Protein AF-A0A5S3VT22-F1 (afdb_monomer)

Mean predicted aligned error: 4.88 Å

Solvent-accessible surface area (backbone atoms only — not comparable to full-atom values): 7300 Å² total; per-residue (Å²): 138,81,92,84,87,79,71,37,73,92,75,69,37,48,57,66,64,50,53,53,48,46,69,75,69,53,78,54,75,73,75,49,82,57,49,77,48,64,44,98,82,73,73,51,76,45,72,36,50,65,36,67,86,41,75,69,40,68,47,78,80,46,79,46,80,40,98,86,81,40,80,44,73,44,65,46,76,45,10,23,72,86,58,66,64,42,74,44,78,40,77,94,75,73,40,78,46,66,40,76,76,43,71,51,82,53,99,89,52,74,45,80,95

Nearest PDB structures (foldseek):
  5vh6-assembly1_A  TM=9.896E-01  e=1.902E-10  Bacillus subtilis subsp. subtilis str. 168
  6bk7-assembly2_B  TM=9.774E-01  e=1.123E-09  Enterococcus faecalis V583
  4fn5-assembly1_A  TM=9.773E-01  e=1.056E-09  Pseudomonas aeruginosa PAO1
  6not-assembly1_A  TM=9.679E-01  e=4.060E-09  Rickettsia prowazekii str. Madrid E
  6not-assembly2_B  TM=9.447E-01  e=4.879E-09  Rickettsia prowazekii str. Madrid E

Foldseek 3Di:
DDDDFDADVVVVGCPVVVVVCCVVPPDDLQRDDFDWDADPVRPHIDTQHQEQPDPWDKDFDDWDQDPPPGIDTDMDTRHHDDDAQDWDADSVVRDIDGRNWDWDDDPPDIDTD

Sequence (113 aa):
IVLMSCGSAFKNKGVQAMLDAVIEYMPSPTEVKPIQGVLDDGETEDTRPADDKAPFSALAFKIATDPFVGTLTFFRVYSGTVAQGDTVYNPVKSKRERFGRIVQMHSNSREEI

Secondary structure (DSSP, 8-state):
-------BTTTTBSHHHHHHHHHHHSPPGGGSPPEEEE-TTSS-EEEE-S-TTSPPEEEEEEEEEETTTEEEEEEEEEES---TT-EEEETTTTEEEE----EEEPSS-EEE-

Structure (mmCIF, N/CA/C/O backbone):
data_AF-A0A5S3VT22-F1
#
_entry.id   AF-A0A5S3VT22-F1
#
loop_
_atom_site.group_PDB
_atom_site.id
_atom_site.type_symbol
_atom_site.label_atom_id
_atom_site.label_alt_id
_atom_site.label_comp_id
_atom_site.label_asym_id
_atom_site.label_entity_id
_atom_site.label_seq_id
_atom_site.pdbx_PDB_ins_code
_atom_site.Cartn_x
_atom_site.Cartn_y
_atom_site.Cartn_z
_atom_site.occupancy
_atom_site.B_iso_or_equiv
_atom_site.auth_seq_id
_atom_site.auth_comp_id
_atom_site.auth_asym_id
_atom_site.auth_atom_id
_atom_site.pdbx_PDB_model_num
ATOM 1 N N . ILE A 1 1 ? 16.818 -21.264 -3.514 1.00 74.06 1 ILE A N 1
ATOM 2 C CA . ILE A 1 1 ? 17.244 -20.834 -4.869 1.00 74.06 1 ILE A CA 1
ATOM 3 C C . ILE A 1 1 ? 16.866 -19.366 -4.996 1.00 74.06 1 ILE A C 1
ATOM 5 O O . ILE A 1 1 ? 15.788 -19.022 -4.534 1.00 74.06 1 ILE A O 1
ATOM 9 N N . VAL A 1 2 ? 17.745 -18.512 -5.522 1.00 82.31 2 VAL A N 1
ATOM 10 C CA . VAL A 1 2 ? 17.469 -17.078 -5.729 1.00 82.31 2 VAL A CA 1
ATOM 11 C C . VAL A 1 2 ? 17.551 -16.806 -7.225 1.00 82.31 2 VAL A C 1
ATOM 13 O O . VAL A 1 2 ? 18.541 -17.178 -7.854 1.00 82.31 2 VAL A O 1
ATOM 16 N N . LEU A 1 3 ? 16.500 -16.215 -7.793 1.00 87.56 3 LEU A N 1
ATOM 17 C CA . LEU A 1 3 ? 16.435 -15.907 -9.217 1.00 87.56 3 LEU A CA 1
ATOM 18 C C . LEU A 1 3 ? 17.352 -14.722 -9.539 1.00 87.56 3 LEU A C 1
ATOM 20 O O . LEU A 1 3 ? 17.345 -13.716 -8.835 1.00 87.56 3 LEU A O 1
ATOM 24 N N . MET A 1 4 ? 18.145 -14.849 -10.603 1.00 91.75 4 MET A N 1
ATOM 25 C CA . MET A 1 4 ? 19.054 -13.801 -11.066 1.00 91.75 4 MET A CA 1
ATOM 26 C C . MET A 1 4 ? 18.666 -13.371 -12.477 1.00 91.75 4 MET A C 1
ATOM 28 O O . MET A 1 4 ? 18.767 -14.152 -13.420 1.00 91.75 4 MET A O 1
ATOM 32 N N . SER A 1 5 ? 18.262 -12.111 -12.621 1.00 92.50 5 SER A N 1
ATOM 33 C CA . SER A 1 5 ? 18.053 -11.449 -13.911 1.00 92.50 5 SER A CA 1
ATOM 34 C C . SER A 1 5 ? 19.239 -10.544 -14.247 1.00 92.50 5 SER A C 1
ATOM 36 O O . SER A 1 5 ? 19.813 -9.921 -13.352 1.00 92.50 5 SER A O 1
ATOM 38 N N . CYS A 1 6 ? 19.576 -10.395 -15.527 1.00 94.06 6 CYS A N 1
ATOM 39 C CA . CYS A 1 6 ? 20.575 -9.430 -15.984 1.00 94.06 6 CYS A CA 1
ATOM 40 C C . CYS A 1 6 ? 20.047 -8.594 -17.156 1.00 94.06 6 CYS A C 1
ATOM 42 O O . CYS A 1 6 ? 19.168 -9.010 -17.909 1.00 94.06 6 CYS A O 1
ATOM 44 N N . GLY A 1 7 ? 20.573 -7.381 -17.297 1.00 94.88 7 GLY A N 1
ATOM 45 C CA . GLY A 1 7 ? 20.132 -6.438 -18.314 1.00 94.88 7 GLY A CA 1
ATOM 46 C C . GLY A 1 7 ? 20.861 -5.106 -18.209 1.00 94.88 7 GLY A C 1
ATOM 47 O O . GLY A 1 7 ? 21.713 -4.900 -17.348 1.00 94.88 7 GLY A O 1
ATOM 48 N N . SER A 1 8 ? 20.522 -4.182 -19.101 1.00 96.19 8 SER A N 1
ATOM 49 C CA . SER A 1 8 ? 20.995 -2.802 -19.053 1.00 96.19 8 SER A CA 1
ATOM 50 C C . SER A 1 8 ? 19.795 -1.883 -19.202 1.00 96.19 8 SER A C 1
ATOM 52 O O . SER A 1 8 ? 19.313 -1.672 -20.317 1.00 96.19 8 SER A O 1
ATOM 54 N N . ALA A 1 9 ? 19.333 -1.327 -18.079 1.00 95.88 9 ALA A N 1
ATOM 55 C CA . ALA A 1 9 ? 18.222 -0.378 -18.062 1.00 95.88 9 ALA A CA 1
ATOM 56 C C . ALA A 1 9 ? 18.521 0.844 -18.945 1.00 95.88 9 ALA A C 1
ATOM 58 O O . ALA A 1 9 ? 17.690 1.233 -19.752 1.00 95.88 9 ALA A O 1
ATOM 59 N N . PHE A 1 10 ? 19.754 1.363 -18.897 1.00 96.38 10 PHE A N 1
ATOM 60 C CA . PHE A 1 10 ? 20.189 2.487 -19.734 1.00 96.38 10 PHE A CA 1
ATOM 61 C C . PHE A 1 10 ? 20.071 2.211 -21.243 1.00 96.38 10 PHE A C 1
ATOM 63 O O . PHE A 1 10 ? 19.759 3.110 -22.016 1.00 96.38 10 PHE A O 1
ATOM 70 N N . LYS A 1 11 ? 20.307 0.964 -21.676 1.00 96.75 11 LYS A N 1
ATOM 71 C CA . LYS A 1 11 ? 20.173 0.551 -23.084 1.00 96.75 11 LYS A CA 1
ATOM 72 C C . LYS A 1 11 ? 18.807 -0.067 -23.402 1.00 96.75 11 LYS A C 1
ATOM 74 O O . LYS A 1 11 ? 18.659 -0.634 -24.481 1.00 96.75 11 LYS A O 1
ATOM 79 N N . ASN A 1 12 ? 17.843 -0.005 -22.479 1.00 94.75 12 ASN A N 1
ATOM 80 C CA . ASN A 1 12 ? 16.517 -0.620 -22.594 1.00 94.75 12 ASN A CA 1
ATOM 81 C C . ASN A 1 12 ? 16.548 -2.134 -22.888 1.00 94.75 12 ASN A C 1
ATOM 83 O O . ASN A 1 12 ? 15.689 -2.659 -23.591 1.00 94.75 12 ASN A O 1
ATOM 87 N N . LYS A 1 13 ? 17.545 -2.859 -22.362 1.00 96.81 13 LYS A N 1
ATOM 88 C CA . LYS A 1 13 ? 17.681 -4.314 -22.552 1.00 96.81 13 LYS A CA 1
ATOM 89 C C . LYS A 1 13 ? 17.326 -5.057 -21.269 1.00 96.81 13 LYS A C 1
ATOM 91 O O . LYS A 1 13 ? 17.974 -4.838 -20.249 1.00 96.81 13 LYS A O 1
ATOM 96 N N . GLY A 1 14 ? 16.338 -5.949 -21.341 1.00 95.12 14 GLY A N 1
ATOM 97 C CA . GLY A 1 14 ? 15.929 -6.820 -20.230 1.00 95.12 14 GLY A CA 1
ATOM 98 C C . GLY A 1 14 ? 14.866 -6.240 -19.290 1.00 95.12 14 GLY A C 1
ATOM 99 O O . GLY A 1 14 ? 14.479 -6.918 -18.349 1.00 95.12 14 GLY A O 1
ATOM 100 N N . VAL A 1 15 ? 14.362 -5.023 -19.537 1.00 96.69 15 VAL A N 1
ATOM 101 C CA . VAL A 1 15 ? 13.345 -4.391 -18.670 1.00 96.69 15 VAL A CA 1
ATOM 102 C C . VAL A 1 15 ? 12.025 -5.166 -18.691 1.00 96.69 15 VAL A C 1
ATOM 104 O O . VAL A 1 15 ? 11.493 -5.461 -17.631 1.00 96.69 15 VAL A O 1
ATOM 107 N N . GLN A 1 16 ? 11.527 -5.541 -19.874 1.00 96.31 16 GLN A N 1
ATOM 108 C CA . GLN A 1 16 ? 10.277 -6.306 -20.000 1.00 96.31 16 GLN A CA 1
ATOM 109 C C . GLN A 1 16 ? 10.394 -7.688 -19.346 1.00 96.31 16 GLN A C 1
ATOM 111 O O . GLN A 1 16 ? 9.589 -8.012 -18.487 1.00 96.31 16 GLN A O 1
ATOM 116 N N . ALA A 1 17 ? 11.474 -8.424 -19.630 1.00 95.25 17 ALA A N 1
ATOM 117 C CA . ALA A 1 17 ? 11.731 -9.720 -18.998 1.00 95.25 17 ALA A CA 1
ATOM 118 C C . ALA A 1 17 ? 11.841 -9.630 -17.462 1.00 95.25 17 ALA A C 1
ATOM 120 O O . ALA A 1 17 ? 11.454 -10.555 -16.756 1.00 95.25 17 ALA A O 1
ATOM 121 N N . MET A 1 18 ? 12.357 -8.515 -16.927 1.00 95.44 18 MET A N 1
ATOM 122 C CA . MET A 1 18 ? 12.368 -8.275 -15.482 1.00 95.44 18 MET A CA 1
ATOM 123 C C . MET A 1 18 ? 10.951 -8.046 -14.938 1.00 95.44 18 MET A C 1
ATOM 125 O O . MET A 1 18 ? 10.627 -8.585 -13.886 1.00 95.44 18 MET A O 1
ATOM 129 N N . LEU A 1 19 ? 10.095 -7.306 -15.652 1.00 96.19 19 LEU A N 1
ATOM 130 C CA . LEU A 1 19 ? 8.690 -7.129 -15.264 1.00 96.19 19 LEU A CA 1
ATOM 131 C C . LEU A 1 19 ? 7.917 -8.455 -15.289 1.00 96.19 19 LEU A C 1
ATOM 133 O O . LEU A 1 19 ? 7.161 -8.718 -14.357 1.00 96.19 19 LEU A O 1
ATOM 137 N N . ASP A 1 20 ? 8.158 -9.310 -16.286 1.00 95.94 20 ASP A N 1
ATOM 138 C CA . ASP A 1 20 ? 7.568 -10.653 -16.341 1.00 95.94 20 ASP A CA 1
ATOM 139 C C . ASP A 1 20 ? 7.998 -11.486 -15.123 1.00 95.94 20 ASP A C 1
ATOM 141 O O . ASP A 1 20 ? 7.166 -12.093 -14.449 1.00 95.94 20 ASP A O 1
ATOM 145 N N . ALA A 1 21 ? 9.285 -11.429 -14.761 1.00 95.31 21 ALA A N 1
ATOM 146 C CA . ALA A 1 21 ? 9.799 -12.110 -13.575 1.00 95.31 21 ALA A CA 1
ATOM 147 C C . ALA A 1 21 ? 9.207 -11.564 -12.261 1.00 95.31 21 ALA A C 1
ATOM 149 O O . ALA A 1 21 ? 9.027 -12.319 -11.308 1.00 95.31 21 ALA A O 1
ATOM 150 N N . VAL A 1 22 ? 8.879 -10.269 -12.183 1.00 95.19 22 VAL A N 1
ATOM 151 C CA . VAL A 1 22 ? 8.174 -9.717 -11.015 1.00 95.19 22 VAL A CA 1
ATOM 152 C C . VAL A 1 22 ? 6.801 -10.366 -10.869 1.00 95.19 22 VAL A C 1
ATOM 154 O O . VAL A 1 22 ? 6.454 -10.767 -9.766 1.00 9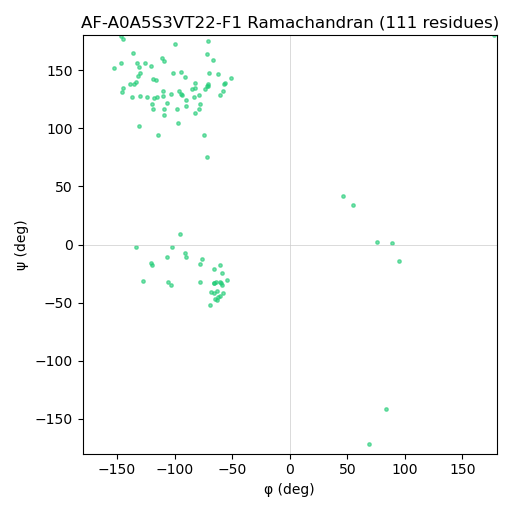5.19 22 VAL A O 1
ATOM 157 N N . ILE A 1 23 ? 6.045 -10.513 -11.957 1.00 94.88 23 ILE A N 1
ATOM 158 C CA . ILE A 1 23 ? 4.714 -11.133 -11.912 1.00 94.88 23 ILE A CA 1
ATOM 159 C C . ILE A 1 23 ? 4.812 -12.617 -11.539 1.00 94.88 23 ILE A C 1
ATOM 161 O O . ILE A 1 23 ? 4.005 -13.105 -10.756 1.00 94.88 23 ILE A O 1
ATOM 165 N N . GLU A 1 24 ? 5.791 -13.330 -12.097 1.00 93.88 24 GLU A N 1
ATOM 166 C CA . GLU A 1 24 ? 5.895 -14.783 -11.943 1.00 93.88 24 GLU A CA 1
ATOM 167 C C . GLU A 1 24 ? 6.469 -15.215 -10.584 1.00 93.88 24 GLU A C 1
ATOM 169 O O . GLU A 1 24 ? 6.091 -16.265 -10.067 1.00 93.88 24 GLU A O 1
ATOM 174 N N . TYR A 1 25 ? 7.375 -14.426 -9.994 1.00 93.50 25 TYR A N 1
ATOM 175 C CA . TYR A 1 25 ? 8.145 -14.865 -8.823 1.00 93.50 25 TYR A CA 1
ATOM 176 C C . TYR A 1 25 ? 7.976 -14.001 -7.570 1.00 93.50 25 TYR A C 1
ATOM 178 O O . TYR A 1 25 ? 8.378 -14.448 -6.491 1.00 93.50 25 TYR A O 1
ATOM 186 N N . MET A 1 26 ? 7.435 -12.779 -7.660 1.00 94.12 26 MET A N 1
ATOM 187 C CA . MET A 1 26 ? 7.191 -11.980 -6.455 1.00 94.12 26 MET A CA 1
ATOM 188 C C . MET A 1 26 ? 5.879 -12.398 -5.791 1.00 94.12 26 MET A C 1
ATOM 190 O O . MET A 1 26 ? 4.880 -12.592 -6.479 1.00 94.12 26 MET A O 1
ATOM 194 N N . PRO A 1 27 ? 5.851 -12.489 -4.451 1.00 95.38 27 PRO A N 1
ATOM 195 C CA . PRO A 1 27 ? 4.652 -12.899 -3.748 1.00 95.38 27 PRO A CA 1
ATOM 196 C C . PRO A 1 27 ? 3.586 -11.805 -3.808 1.00 95.38 27 PRO A C 1
ATOM 198 O O . PRO A 1 27 ? 3.853 -10.618 -3.588 1.00 95.38 27 PRO A O 1
ATOM 201 N N . SER A 1 28 ? 2.353 -12.233 -4.027 1.00 95.56 28 SER A N 1
ATOM 202 C CA . SER A 1 28 ? 1.160 -11.435 -3.785 1.00 95.56 28 SER A CA 1
ATOM 203 C C . SER A 1 28 ? 0.970 -11.169 -2.281 1.00 95.56 28 SER A C 1
ATOM 205 O O . SER A 1 28 ? 1.478 -11.916 -1.437 1.00 95.56 28 SER A O 1
ATOM 207 N N . PRO A 1 29 ? 0.208 -10.128 -1.892 1.00 94.19 29 PRO A N 1
ATOM 208 C CA . PRO A 1 29 ? -0.065 -9.838 -0.483 1.00 94.19 29 PRO A CA 1
ATOM 209 C C . PRO A 1 29 ? -0.663 -11.015 0.304 1.00 94.19 29 PRO A C 1
ATOM 211 O O . PRO A 1 29 ? -0.388 -11.144 1.493 1.00 94.19 29 PRO A O 1
ATOM 214 N N . THR A 1 30 ? -1.436 -11.882 -0.354 1.00 94.12 30 THR A N 1
ATOM 215 C CA . THR A 1 30 ? -2.073 -13.072 0.234 1.00 94.12 30 THR A CA 1
ATOM 216 C C . THR A 1 30 ? -1.122 -14.254 0.434 1.00 94.12 30 THR A C 1
ATOM 218 O O . THR A 1 30 ? -1.438 -15.170 1.186 1.00 94.12 30 THR A O 1
ATOM 221 N N . GLU A 1 31 ? 0.040 -14.253 -0.221 1.00 93.62 31 GLU A N 1
ATOM 222 C CA . GLU A 1 31 ? 1.061 -15.306 -0.095 1.00 93.62 31 GLU A CA 1
ATOM 223 C C . GLU A 1 31 ? 2.094 -15.003 1.000 1.00 93.62 31 GLU A C 1
ATOM 225 O O . GLU A 1 31 ? 2.934 -15.842 1.333 1.00 93.62 31 GLU A O 1
ATOM 230 N N . VAL A 1 32 ? 2.043 -13.803 1.582 1.00 92.56 32 VAL A N 1
ATOM 231 C CA . VAL A 1 32 ? 2.913 -13.391 2.685 1.00 92.56 32 VAL A CA 1
ATOM 232 C C . VAL A 1 32 ? 2.207 -13.634 4.017 1.00 92.56 32 VAL A C 1
ATOM 234 O O . VAL A 1 32 ? 0.987 -13.538 4.131 1.00 92.56 32 VAL A O 1
ATOM 237 N N . LYS A 1 33 ? 2.987 -13.946 5.059 1.00 94.25 33 LYS A N 1
ATOM 238 C CA . LYS A 1 33 ? 2.451 -14.128 6.412 1.00 94.25 33 LYS A CA 1
ATOM 239 C C . LYS A 1 33 ? 1.700 -12.868 6.880 1.00 94.25 33 LYS A C 1
ATOM 241 O O . LYS A 1 33 ? 2.225 -11.767 6.688 1.00 94.25 33 LYS A O 1
ATOM 246 N N . PRO A 1 34 ? 0.536 -13.026 7.541 1.00 93.94 34 PRO A N 1
ATOM 247 C CA . PRO A 1 34 ? -0.174 -11.924 8.179 1.00 93.94 34 PRO A CA 1
ATOM 248 C C . PRO A 1 34 ? 0.732 -11.113 9.104 1.00 93.94 34 PRO A C 1
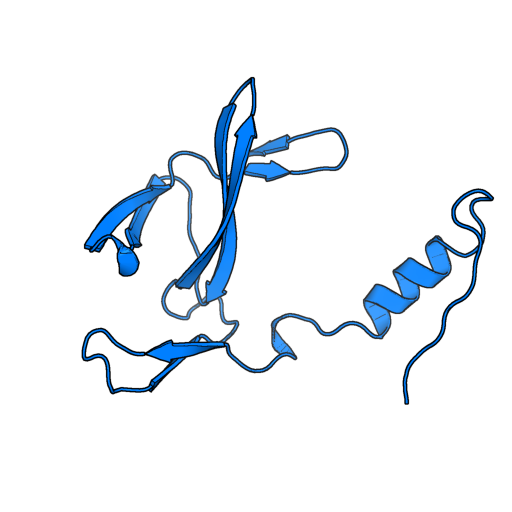ATOM 250 O O . PRO A 1 34 ? 1.593 -11.669 9.791 1.00 93.94 34 PRO A O 1
ATOM 253 N N . ILE A 1 35 ? 0.516 -9.800 9.139 1.00 93.44 35 ILE A N 1
ATOM 254 C CA . ILE A 1 35 ? 1.247 -8.925 10.056 1.00 93.44 35 ILE A CA 1
ATOM 255 C C . ILE A 1 35 ? 0.771 -9.180 11.480 1.00 93.44 35 ILE A C 1
ATOM 257 O O . ILE A 1 35 ? -0.428 -9.296 11.723 1.00 93.44 35 ILE A O 1
ATOM 261 N N . GLN A 1 36 ? 1.717 -9.249 12.409 1.00 92.81 36 GLN A N 1
ATOM 262 C CA . GLN A 1 36 ? 1.453 -9.364 13.838 1.00 92.81 36 GLN A CA 1
ATOM 263 C C . GLN A 1 36 ? 1.379 -7.975 14.474 1.00 92.81 36 GLN A C 1
ATOM 265 O O . GLN A 1 36 ? 2.112 -7.060 14.091 1.00 9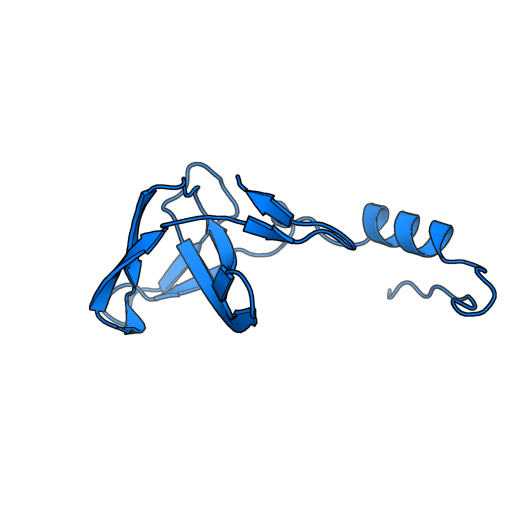2.81 36 GLN A O 1
ATOM 270 N N . GLY A 1 37 ? 0.491 -7.831 15.447 1.00 88.62 37 GLY A N 1
ATOM 271 C CA . GLY A 1 37 ? 0.349 -6.649 16.281 1.00 88.62 37 GLY A CA 1
ATOM 272 C C . GLY A 1 37 ? -0.086 -7.039 17.687 1.00 88.62 37 GLY A C 1
ATOM 273 O O . GLY A 1 37 ? -0.288 -8.213 17.980 1.00 88.62 37 GLY A O 1
ATOM 274 N N . VAL A 1 38 ? -0.232 -6.040 18.549 1.00 90.56 38 VAL A N 1
ATOM 275 C CA . VAL A 1 38 ? -0.692 -6.213 19.929 1.00 90.56 38 VAL A CA 1
ATOM 276 C C . VAL A 1 38 ? -1.988 -5.430 20.098 1.00 90.56 38 VAL A C 1
ATOM 278 O O . VAL A 1 38 ? -2.145 -4.365 19.489 1.00 90.56 38 VAL A O 1
ATOM 281 N N . LEU A 1 39 ? -2.929 -5.972 20.867 1.00 86.81 39 LEU A N 1
ATOM 282 C CA . LEU A 1 39 ? -4.167 -5.285 21.225 1.00 86.81 39 LEU A CA 1
ATOM 283 C C . LEU A 1 39 ? -3.904 -4.135 22.210 1.00 86.81 39 LEU A C 1
ATOM 285 O O . LEU A 1 39 ? -2.789 -3.924 22.687 1.00 86.81 39 LEU A O 1
ATOM 289 N N . ASP A 1 40 ? -4.958 -3.378 22.518 1.00 81.88 40 ASP A N 1
ATOM 290 C CA . ASP A 1 40 ? -4.892 -2.201 23.395 1.00 81.88 40 ASP A CA 1
ATOM 291 C C . ASP A 1 40 ? -4.420 -2.526 24.829 1.00 81.88 40 ASP A C 1
ATOM 293 O O . ASP A 1 40 ? -4.011 -1.624 25.559 1.00 81.88 40 ASP A O 1
ATOM 297 N N . ASP A 1 41 ? -4.463 -3.800 25.235 1.00 84.31 41 ASP A N 1
ATOM 298 C CA . ASP A 1 41 ? -3.965 -4.284 26.528 1.00 84.31 41 ASP A CA 1
ATOM 299 C C . ASP A 1 41 ? -2.432 -4.405 26.598 1.00 84.31 41 ASP A C 1
ATOM 301 O O . ASP A 1 41 ? -1.883 -4.535 27.690 1.00 84.31 41 ASP A O 1
ATOM 305 N N . GLY A 1 42 ? -1.734 -4.315 25.461 1.00 80.31 42 GLY A N 1
ATOM 306 C CA . GLY A 1 42 ? -0.274 -4.358 25.391 1.00 80.31 42 GLY A CA 1
ATOM 307 C C . GLY A 1 42 ? 0.345 -5.748 25.563 1.00 80.31 42 GLY A C 1
ATOM 308 O O . GLY A 1 42 ? 1.570 -5.858 25.500 1.00 80.31 42 GLY A O 1
ATOM 309 N N . GLU A 1 43 ? -0.463 -6.799 25.719 1.00 86.19 43 GLU A N 1
ATOM 310 C CA . GLU A 1 43 ? 0.015 -8.171 25.942 1.00 86.19 43 GLU A CA 1
ATOM 311 C C . GLU A 1 43 ? -0.584 -9.176 24.955 1.00 86.19 43 GLU A C 1
ATOM 313 O O . GLU A 1 43 ? 0.082 -10.142 24.580 1.00 86.19 43 GLU A O 1
ATOM 318 N N . THR A 1 44 ? -1.819 -8.959 24.498 1.00 90.38 44 THR A N 1
ATOM 319 C CA . THR A 1 44 ? -2.490 -9.911 23.616 1.00 90.38 44 THR A CA 1
ATOM 320 C C . THR A 1 44 ? -2.040 -9.705 22.174 1.00 90.38 44 THR A C 1
ATOM 322 O O . THR A 1 44 ? -2.346 -8.687 21.549 1.00 90.38 44 THR A O 1
ATOM 325 N N . GLU A 1 45 ? -1.328 -10.689 21.625 1.00 91.31 45 GLU A N 1
ATOM 326 C CA . GLU A 1 45 ? -0.958 -10.715 20.209 1.00 91.31 45 GLU A CA 1
ATOM 327 C C . GLU A 1 45 ? -2.178 -11.003 19.320 1.00 91.31 45 GLU A C 1
ATOM 329 O O . GLU A 1 45 ? -2.982 -11.895 19.592 1.00 91.31 45 GLU A O 1
ATOM 334 N N . ASP A 1 46 ? -2.289 -10.264 18.218 1.00 91.94 46 ASP A N 1
ATOM 335 C CA . ASP A 1 46 ? -3.292 -10.464 17.173 1.00 91.94 46 ASP A CA 1
ATOM 336 C C . ASP A 1 46 ? -2.635 -10.356 15.787 1.00 91.94 46 ASP A C 1
ATOM 338 O O . ASP A 1 46 ? -1.513 -9.863 15.628 1.00 91.94 46 ASP A O 1
ATOM 342 N N . THR A 1 47 ? -3.329 -10.823 14.752 1.00 94.38 47 THR A N 1
ATOM 343 C CA . THR A 1 47 ? -2.847 -10.784 13.370 1.00 94.38 47 THR A CA 1
ATOM 344 C C . THR A 1 47 ? -3.776 -9.995 12.456 1.00 94.38 47 THR A C 1
ATOM 346 O O . THR A 1 47 ? -4.980 -9.870 12.678 1.00 94.38 47 THR A O 1
ATOM 349 N N . ARG A 1 48 ? -3.204 -9.440 11.387 1.00 94.25 48 ARG A N 1
ATOM 350 C CA . ARG A 1 48 ? -3.927 -8.743 10.321 1.00 94.25 48 ARG A CA 1
ATOM 351 C C . ARG A 1 48 ? -3.783 -9.542 9.026 1.00 94.25 48 ARG A C 1
ATOM 353 O O . ARG A 1 48 ? -2.752 -9.412 8.358 1.00 94.25 48 ARG A O 1
ATOM 360 N N . PRO A 1 49 ? -4.752 -10.426 8.710 1.00 94.06 49 PRO A N 1
ATOM 361 C CA . PRO A 1 49 ? -4.747 -11.161 7.454 1.00 94.06 49 PRO A CA 1
ATOM 362 C C . PRO A 1 49 ? -5.035 -10.213 6.287 1.00 94.06 49 PRO A C 1
ATOM 364 O O . PRO A 1 49 ? -5.805 -9.264 6.434 1.00 94.06 49 PRO A O 1
ATOM 367 N N . ALA A 1 50 ? -4.444 -10.506 5.127 1.00 95.50 50 ALA A N 1
ATOM 368 C CA . ALA A 1 50 ? -4.741 -9.818 3.874 1.00 95.50 50 ALA A CA 1
ATOM 369 C C . ALA A 1 50 ? -6.131 -10.236 3.357 1.00 95.50 50 ALA A C 1
ATOM 371 O O . ALA A 1 50 ? -6.247 -11.063 2.456 1.00 95.50 50 ALA A O 1
ATOM 372 N N . ASP A 1 51 ? -7.175 -9.707 3.992 1.00 95.25 51 ASP A N 1
ATOM 373 C CA . ASP A 1 51 ? -8.584 -9.940 3.672 1.00 95.25 51 ASP A CA 1
ATOM 374 C C . ASP A 1 51 ? -9.355 -8.616 3.733 1.00 95.25 51 ASP A C 1
ATOM 376 O O . ASP A 1 51 ? -9.327 -7.911 4.746 1.00 95.25 51 ASP A O 1
ATOM 380 N N . ASP A 1 52 ? -10.077 -8.302 2.661 1.00 94.88 52 ASP A N 1
ATOM 381 C CA . ASP A 1 52 ? -10.891 -7.092 2.522 1.00 94.88 52 ASP A CA 1
ATOM 382 C C . ASP A 1 52 ? -12.076 -7.058 3.502 1.00 94.88 52 ASP A C 1
ATOM 384 O O . ASP A 1 52 ? -12.606 -5.989 3.802 1.00 94.88 52 ASP A O 1
ATOM 388 N N . LYS A 1 53 ? -12.506 -8.215 4.025 1.00 95.19 53 LYS A N 1
ATOM 389 C CA . LYS A 1 53 ? -13.605 -8.319 5.004 1.00 95.19 53 LYS A CA 1
ATOM 390 C C . LYS A 1 53 ? -13.138 -8.241 6.455 1.00 95.19 53 LYS A C 1
ATOM 392 O O . LYS A 1 53 ? -13.973 -8.155 7.358 1.00 95.19 53 LYS A O 1
ATOM 397 N N . ALA A 1 54 ? -11.831 -8.306 6.696 1.00 94.31 54 ALA A N 1
ATOM 398 C CA . ALA A 1 54 ? -11.272 -8.192 8.034 1.00 94.31 54 ALA A CA 1
ATOM 399 C C . ALA A 1 54 ? -11.368 -6.743 8.559 1.00 94.31 54 ALA A C 1
ATOM 401 O O . ALA A 1 54 ? -11.569 -5.805 7.784 1.00 94.31 54 ALA A O 1
ATOM 402 N N . PRO A 1 55 ? -11.214 -6.517 9.878 1.00 92.75 55 PRO A N 1
ATOM 403 C CA . PRO A 1 55 ? -11.167 -5.167 10.430 1.00 92.75 55 PRO A CA 1
ATOM 404 C C . PRO A 1 55 ? -10.064 -4.325 9.782 1.00 92.75 55 PRO A C 1
ATOM 406 O O . PRO A 1 55 ? -8.952 -4.813 9.565 1.00 92.75 55 PRO A O 1
ATOM 409 N N . PHE A 1 56 ? -10.360 -3.054 9.503 1.00 95.12 56 PHE A N 1
ATOM 410 C CA . PHE A 1 56 ? -9.407 -2.157 8.857 1.00 95.12 56 PHE A CA 1
ATOM 411 C C . PHE A 1 56 ? -8.135 -1.975 9.695 1.00 95.12 56 PHE A C 1
ATOM 413 O O . PHE A 1 56 ? -8.192 -1.617 10.874 1.00 95.12 56 PHE A O 1
ATOM 420 N N . SER A 1 57 ? -6.979 -2.167 9.063 1.00 94.88 57 SER A N 1
ATOM 421 C CA . SER A 1 57 ? -5.678 -1.852 9.644 1.00 94.88 57 SER A CA 1
ATOM 422 C C . SER A 1 57 ? -4.720 -1.342 8.579 1.00 94.88 57 SER A C 1
ATOM 424 O O . SER A 1 57 ? -4.597 -1.920 7.497 1.00 94.88 57 SER A O 1
ATOM 426 N N . ALA A 1 58 ? -4.009 -0.264 8.902 1.00 95.44 58 ALA A N 1
ATOM 427 C CA . ALA A 1 58 ? -3.027 0.335 8.017 1.00 95.44 58 ALA A CA 1
ATOM 428 C C . ALA A 1 58 ? -1.855 0.940 8.793 1.00 95.44 58 ALA A C 1
ATOM 430 O O . ALA A 1 58 ? -1.986 1.334 9.952 1.00 95.44 58 ALA A O 1
ATO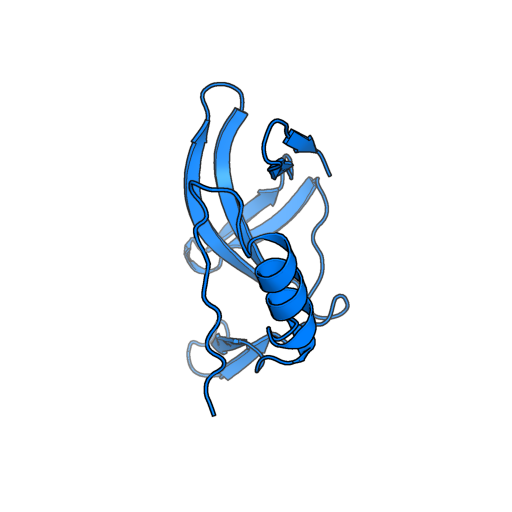M 431 N N . LEU A 1 59 ? -0.712 1.055 8.117 1.00 94.69 59 LEU A N 1
ATOM 432 C CA . LEU A 1 59 ? 0.493 1.694 8.635 1.00 94.69 59 LEU A CA 1
ATOM 433 C C . LEU A 1 59 ? 0.889 2.873 7.751 1.00 94.69 59 LEU A C 1
ATOM 435 O O . LEU A 1 59 ? 1.185 2.695 6.569 1.00 94.69 59 LEU A O 1
ATOM 439 N N . ALA A 1 60 ? 0.951 4.064 8.343 1.00 95.06 60 ALA A N 1
ATOM 440 C CA . ALA A 1 60 ? 1.554 5.236 7.722 1.00 95.06 60 ALA A CA 1
ATOM 441 C C . ALA A 1 60 ? 3.085 5.146 7.820 1.00 95.06 60 ALA A C 1
ATOM 443 O O . ALA A 1 60 ? 3.625 5.076 8.921 1.00 95.06 60 ALA A O 1
ATOM 444 N N . PHE A 1 61 ? 3.786 5.151 6.683 1.00 95.75 61 PHE A N 1
ATOM 445 C CA . PHE A 1 61 ? 5.241 4.928 6.643 1.00 95.75 61 PHE A CA 1
ATOM 446 C C . PHE A 1 61 ? 6.038 6.101 6.068 1.00 95.75 61 PHE A C 1
ATOM 448 O O . PHE A 1 61 ? 7.250 6.177 6.265 1.00 95.75 61 PHE A O 1
ATOM 455 N N . LYS A 1 62 ? 5.394 7.022 5.343 1.00 94.94 62 LYS A N 1
ATOM 456 C CA . LYS A 1 62 ? 6.075 8.186 4.769 1.00 94.94 62 LYS A CA 1
ATOM 457 C C . LYS A 1 62 ? 5.155 9.393 4.757 1.00 94.94 62 LYS A C 1
ATOM 459 O O . LYS A 1 62 ? 4.028 9.315 4.284 1.00 94.94 62 LYS A O 1
ATOM 464 N N . ILE A 1 63 ? 5.671 10.518 5.235 1.00 94.00 63 ILE A N 1
ATOM 465 C CA . ILE A 1 63 ? 5.014 11.821 5.147 1.00 94.00 63 ILE A CA 1
ATOM 466 C C . ILE A 1 63 ? 5.813 12.655 4.152 1.00 94.00 63 ILE A C 1
ATOM 468 O O . ILE A 1 63 ? 7.035 12.756 4.263 1.00 94.00 63 ILE A O 1
ATOM 472 N N . ALA A 1 64 ? 5.135 13.216 3.159 1.00 92.81 64 ALA A N 1
ATOM 473 C CA . ALA A 1 64 ? 5.737 14.071 2.149 1.00 92.81 64 ALA A CA 1
ATOM 474 C C . ALA A 1 64 ? 4.903 15.337 1.979 1.00 92.81 64 ALA A C 1
ATOM 476 O O . ALA A 1 64 ? 3.679 15.299 2.062 1.00 92.81 64 ALA A O 1
ATOM 477 N N . THR A 1 65 ? 5.562 16.456 1.711 1.00 91.75 65 THR A N 1
ATOM 478 C CA . THR A 1 65 ? 4.876 17.711 1.405 1.00 91.75 65 THR A CA 1
ATOM 479 C C . THR A 1 65 ? 4.831 17.885 -0.103 1.00 91.75 65 THR A C 1
ATOM 481 O O . THR A 1 65 ? 5.874 17.990 -0.746 1.00 91.75 65 THR A O 1
ATOM 484 N N . ASP A 1 66 ? 3.626 17.908 -0.662 1.00 85.06 66 ASP A N 1
ATOM 485 C CA . ASP A 1 66 ? 3.380 18.228 -2.059 1.00 85.06 66 ASP A CA 1
ATOM 486 C C . ASP A 1 66 ? 2.997 19.711 -2.202 1.00 85.06 66 ASP A C 1
ATOM 488 O O . ASP A 1 66 ? 2.109 20.174 -1.479 1.00 85.06 66 ASP A O 1
ATOM 492 N N . PRO A 1 67 ? 3.603 20.465 -3.138 1.00 84.81 67 PRO A N 1
ATOM 493 C CA . PRO A 1 67 ? 3.303 21.886 -3.321 1.00 84.81 67 PRO A CA 1
ATOM 494 C C . PRO A 1 67 ? 1.836 22.200 -3.646 1.00 84.81 67 PRO A C 1
ATOM 496 O O . PRO A 1 67 ? 1.389 23.312 -3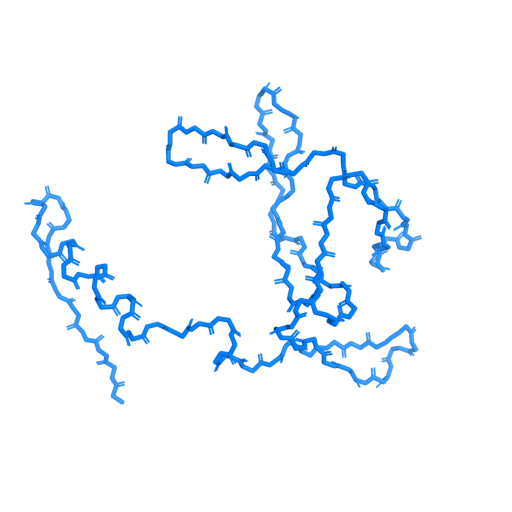.384 1.00 84.81 67 PRO A O 1
ATOM 499 N N . PHE A 1 68 ? 1.088 21.251 -4.221 1.00 81.06 68 PHE A N 1
ATOM 500 C CA . PHE A 1 68 ? -0.278 21.481 -4.701 1.00 81.06 68 PHE A CA 1
ATOM 501 C C . PHE A 1 68 ? -1.347 20.904 -3.769 1.00 81.06 68 PHE A C 1
ATOM 503 O O . PHE A 1 68 ? -2.428 21.473 -3.643 1.00 81.06 68 PHE A O 1
ATOM 510 N N . VAL A 1 69 ? -1.063 19.769 -3.125 1.00 79.50 69 VAL A N 1
ATOM 511 C CA . VAL A 1 69 ? -2.049 19.018 -2.318 1.00 79.50 69 VAL A CA 1
ATOM 512 C C . VAL A 1 69 ? -1.798 19.168 -0.810 1.00 79.50 69 VAL A C 1
ATOM 514 O O . VAL A 1 69 ? -2.656 18.818 -0.000 1.00 79.50 69 VAL A O 1
ATOM 517 N N . GLY A 1 70 ? -0.656 19.741 -0.420 1.00 86.81 70 GLY A N 1
ATOM 518 C CA . GLY A 1 70 ? -0.240 19.868 0.972 1.00 86.81 70 GLY A CA 1
ATOM 519 C C . GLY A 1 70 ? 0.436 18.594 1.475 1.00 86.81 70 GLY A C 1
ATOM 520 O O . GLY A 1 70 ? 1.218 17.964 0.766 1.00 86.81 70 GLY A O 1
ATOM 521 N N . THR A 1 71 ? 0.180 18.213 2.723 1.00 89.44 71 THR A N 1
ATOM 522 C CA . THR A 1 71 ? 0.825 17.044 3.334 1.00 89.44 71 THR A CA 1
ATOM 523 C C . THR A 1 71 ? 0.176 15.739 2.869 1.00 89.44 71 THR A C 1
ATOM 525 O O . THR A 1 71 ? -0.979 15.462 3.181 1.00 89.44 71 THR A O 1
ATOM 528 N N . LEU A 1 72 ? 0.949 14.907 2.172 1.00 91.38 72 LEU A N 1
ATOM 529 C CA . LEU A 1 72 ? 0.599 13.543 1.793 1.00 91.38 72 LEU A CA 1
ATOM 530 C C . LEU A 1 72 ? 1.142 12.560 2.828 1.00 91.38 72 LEU A C 1
ATOM 532 O O . LEU A 1 72 ? 2.332 12.567 3.152 1.00 91.38 72 LEU A O 1
ATOM 536 N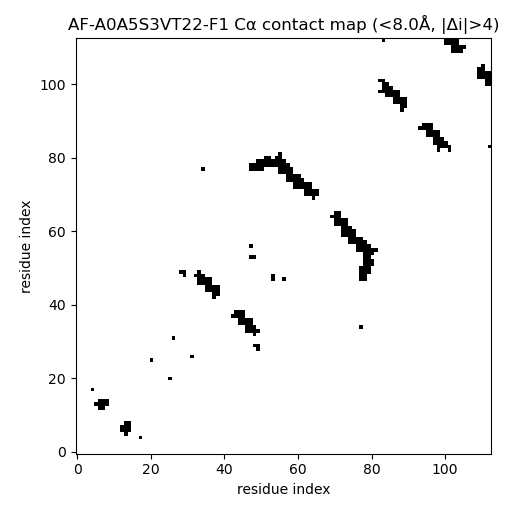 N . THR A 1 73 ? 0.275 11.675 3.306 1.00 93.31 73 THR A N 1
ATOM 537 C CA . THR A 1 73 ? 0.666 10.549 4.156 1.00 93.31 73 THR A CA 1
ATOM 538 C C . THR A 1 73 ? 0.523 9.274 3.345 1.00 93.31 73 THR A C 1
ATOM 540 O O . THR A 1 73 ? -0.585 8.879 3.002 1.00 93.31 73 THR A O 1
ATOM 543 N N . PHE A 1 74 ? 1.644 8.638 3.022 1.00 94.81 74 PHE A N 1
ATOM 544 C CA . PHE A 1 74 ? 1.660 7.323 2.400 1.00 94.81 74 PHE A CA 1
ATOM 545 C C . PHE A 1 74 ? 1.417 6.273 3.472 1.00 94.81 74 PHE A C 1
ATOM 547 O O . PHE A 1 74 ? 2.106 6.233 4.499 1.00 94.81 74 PHE A O 1
ATOM 554 N N . PHE A 1 75 ? 0.455 5.408 3.200 1.00 95.69 75 PHE A N 1
ATOM 555 C CA . PHE A 1 75 ? 0.089 4.316 4.074 1.00 95.69 75 PHE A CA 1
ATOM 556 C C . PHE A 1 75 ? -0.027 3.018 3.283 1.00 95.69 75 PHE A C 1
ATOM 558 O O . PHE A 1 75 ? -0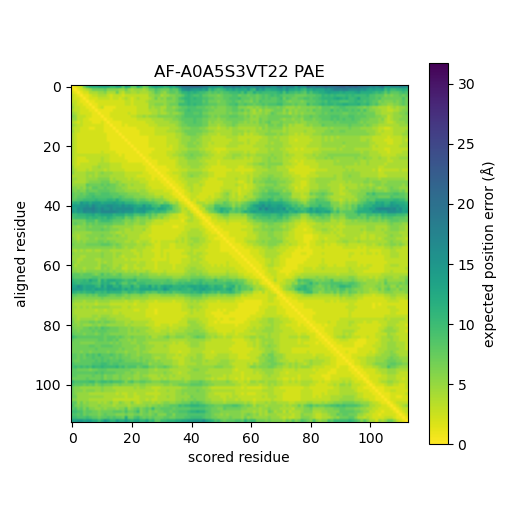.232 3.021 2.071 1.00 95.69 75 PHE A O 1
ATOM 565 N N . ARG A 1 76 ? 0.134 1.902 3.988 1.00 95.94 76 ARG A N 1
ATOM 566 C CA . ARG A 1 76 ? -0.125 0.557 3.481 1.00 95.94 76 ARG A CA 1
ATOM 567 C C . ARG A 1 76 ? -1.273 -0.041 4.277 1.00 95.94 76 ARG A C 1
ATOM 569 O O . ARG A 1 76 ? -1.189 -0.072 5.502 1.00 95.94 76 ARG A O 1
ATOM 576 N N . VAL A 1 77 ? -2.303 -0.521 3.587 1.00 95.75 77 VAL A N 1
ATOM 577 C CA . VAL A 1 77 ? -3.395 -1.298 4.188 1.00 95.75 77 VAL A CA 1
ATOM 578 C C . VAL A 1 77 ? -2.944 -2.753 4.319 1.00 95.75 77 VAL A C 1
ATOM 580 O O . VAL A 1 77 ? -2.334 -3.296 3.397 1.00 95.75 77 VAL A O 1
ATOM 583 N N . TYR A 1 78 ? -3.193 -3.358 5.477 1.00 96.00 78 TYR A N 1
ATOM 584 C CA . TYR A 1 78 ? -2.903 -4.770 5.744 1.00 96.00 78 TYR A CA 1
ATOM 585 C C . TYR A 1 78 ? -4.160 -5.633 5.769 1.00 96.00 78 TYR A C 1
ATOM 587 O O . TYR A 1 78 ? -4.085 -6.798 5.399 1.00 96.00 78 TYR A O 1
ATOM 595 N N . SER A 1 79 ? -5.285 -5.070 6.202 1.00 96.00 79 SER A N 1
ATOM 596 C CA . SER A 1 79 ? -6.560 -5.768 6.341 1.00 96.00 79 SER A CA 1
ATOM 597 C C . SER A 1 79 ? -7.709 -4.779 6.193 1.00 96.00 79 SER A C 1
ATOM 599 O O . SER A 1 79 ? -7.558 -3.600 6.538 1.00 96.00 79 SER A O 1
ATOM 601 N N . GLY A 1 80 ? -8.853 -5.266 5.721 1.00 95.81 80 GLY A N 1
ATOM 602 C CA . GLY A 1 80 ? -10.056 -4.470 5.531 1.00 95.81 80 GLY A CA 1
ATOM 603 C C . GLY A 1 80 ? -9.942 -3.443 4.411 1.00 95.81 80 GLY A C 1
ATOM 604 O O . GLY A 1 80 ? -8.964 -3.380 3.666 1.00 95.81 80 GLY A O 1
ATOM 605 N N . THR A 1 81 ? -10.949 -2.586 4.328 1.00 95.12 81 THR A N 1
ATOM 606 C CA . THR A 1 81 ? -11.035 -1.521 3.326 1.00 95.12 81 THR A CA 1
ATOM 607 C C . THR A 1 81 ? -11.249 -0.168 3.988 1.00 95.12 81 THR A C 1
ATOM 609 O O . THR A 1 81 ? -11.785 -0.087 5.093 1.00 95.12 81 THR A O 1
ATOM 612 N N . VAL A 1 82 ? -10.867 0.902 3.296 1.00 94.50 82 VAL A N 1
ATOM 613 C CA . VAL A 1 82 ? -11.159 2.282 3.697 1.00 94.50 82 VAL A CA 1
ATOM 614 C C . VAL A 1 82 ? -11.670 3.054 2.495 1.00 94.50 82 VAL A C 1
ATOM 616 O O . VAL A 1 82 ? -11.158 2.886 1.389 1.00 94.50 82 VAL A O 1
ATOM 619 N N . ALA A 1 83 ? -12.671 3.894 2.720 1.00 92.88 83 ALA A N 1
ATOM 620 C CA . ALA A 1 83 ? -13.217 4.792 1.722 1.00 92.88 83 ALA A CA 1
ATOM 621 C C . ALA A 1 83 ? -12.890 6.251 2.054 1.00 92.88 83 ALA A C 1
ATOM 623 O O . ALA A 1 83 ? -12.588 6.632 3.192 1.00 92.88 83 ALA A O 1
ATOM 624 N N . GLN A 1 84 ? -12.983 7.104 1.038 1.00 92.81 84 GLN A N 1
ATOM 625 C CA . GLN A 1 84 ? -12.909 8.539 1.243 1.00 92.81 84 GLN A CA 1
ATOM 626 C C . GLN A 1 84 ? -14.010 9.002 2.212 1.00 92.81 84 GLN A C 1
ATOM 628 O O . GLN A 1 84 ? -15.186 8.681 2.067 1.00 92.81 84 GLN A O 1
ATOM 633 N N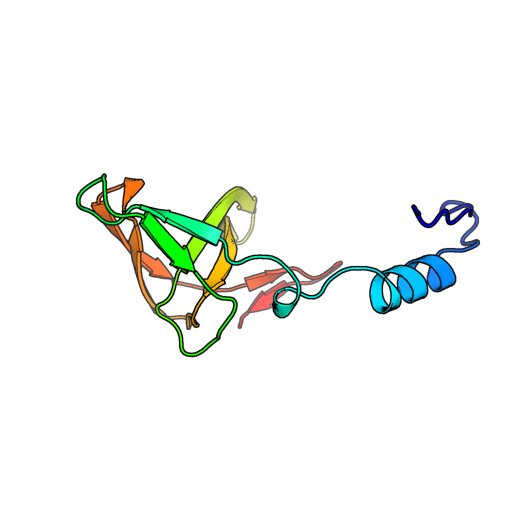 . GLY A 1 85 ? -13.625 9.813 3.193 1.00 91.88 85 GLY A N 1
ATOM 634 C CA . GLY A 1 85 ? -14.516 10.363 4.207 1.00 91.88 85 GLY A CA 1
ATOM 635 C C . GLY A 1 85 ? -14.564 9.560 5.504 1.00 91.88 85 GLY A C 1
ATOM 636 O O . GLY A 1 85 ? -15.016 10.128 6.507 1.00 91.88 85 GLY A O 1
ATOM 637 N N . ASP A 1 86 ? -14.049 8.326 5.511 1.00 93.81 86 ASP A N 1
ATOM 638 C CA . ASP A 1 86 ? -14.016 7.469 6.693 1.00 93.81 86 ASP A CA 1
ATOM 639 C C . ASP A 1 86 ? -13.176 8.076 7.815 1.00 93.81 86 ASP A C 1
ATOM 641 O O . ASP A 1 86 ? -12.179 8.775 7.607 1.00 93.81 86 ASP A O 1
ATOM 645 N N . THR A 1 87 ? -13.601 7.802 9.044 1.00 95.19 87 THR A N 1
ATOM 646 C CA . THR A 1 87 ? -12.884 8.204 10.252 1.00 95.19 87 THR A CA 1
ATOM 647 C C . THR A 1 87 ? -12.286 6.972 10.904 1.00 95.19 87 THR A C 1
ATOM 649 O O . THR A 1 87 ? -13.016 6.098 11.367 1.00 95.19 87 THR A O 1
ATOM 652 N N . VAL A 1 88 ? -10.961 6.929 10.979 1.00 94.19 88 VAL A N 1
ATOM 653 C CA . VAL A 1 88 ? -10.210 5.817 11.563 1.00 94.19 88 VAL A CA 1
ATOM 654 C C . VAL A 1 88 ? -9.575 6.225 12.881 1.00 94.19 88 VAL A C 1
ATOM 656 O O . VAL A 1 88 ? -9.354 7.405 13.154 1.00 94.19 88 VAL A O 1
ATOM 659 N N . TYR A 1 89 ? -9.271 5.241 13.716 1.00 93.94 89 TYR A N 1
ATOM 660 C CA . TYR A 1 89 ? -8.563 5.462 14.967 1.00 93.94 89 TYR A CA 1
ATOM 661 C C . TYR A 1 89 ? -7.056 5.276 14.772 1.00 93.94 89 TYR A C 1
ATOM 663 O O . TYR A 1 89 ? -6.613 4.257 14.250 1.00 93.94 89 TYR A O 1
ATOM 671 N N . ASN A 1 90 ? -6.273 6.263 15.203 1.00 93.25 90 ASN A N 1
ATOM 672 C CA . ASN A 1 90 ? -4.823 6.188 15.286 1.00 93.25 90 ASN A CA 1
ATOM 673 C C . ASN A 1 90 ? -4.431 5.819 16.729 1.00 93.25 90 ASN A C 1
ATOM 675 O O . ASN A 1 90 ? -4.485 6.701 17.597 1.00 93.25 90 ASN A O 1
ATOM 679 N N . PRO A 1 91 ? -4.017 4.565 16.995 1.00 89.19 91 PRO A N 1
ATOM 680 C CA . PRO A 1 91 ? -3.697 4.113 18.348 1.00 89.19 91 PRO A CA 1
ATOM 681 C C . PRO A 1 91 ? -2.468 4.824 18.929 1.00 89.19 91 PRO A C 1
ATOM 683 O O . PRO A 1 91 ? -2.463 5.161 20.108 1.00 89.19 91 PRO A O 1
ATOM 686 N N . VAL A 1 92 ? -1.475 5.176 18.100 1.00 88.94 92 VAL A N 1
ATOM 687 C CA . VAL A 1 92 ? -0.226 5.832 18.544 1.00 88.94 92 VAL A CA 1
ATOM 688 C C . VAL A 1 92 ? -0.477 7.239 19.092 1.00 88.94 92 VAL A C 1
ATOM 690 O O . VAL A 1 92 ? 0.213 7.694 19.998 1.00 88.94 92 VAL A O 1
ATOM 693 N N . LYS A 1 93 ? -1.465 7.950 18.539 1.00 90.38 93 LYS A N 1
ATOM 694 C CA . LYS A 1 93 ? -1.846 9.300 18.991 1.00 90.38 93 LYS A CA 1
ATOM 695 C C . LYS A 1 93 ? -3.110 9.314 19.847 1.00 90.38 93 LYS A C 1
ATOM 697 O O . LYS A 1 93 ? -3.546 10.396 20.241 1.00 90.38 93 LYS A O 1
ATOM 702 N N . SER A 1 94 ? -3.735 8.154 20.039 1.00 91.19 94 SER A N 1
ATOM 703 C CA . SER A 1 94 ? -5.058 7.980 20.644 1.00 91.19 94 SER A CA 1
ATOM 704 C C . SER A 1 94 ? -6.110 8.959 20.099 1.00 91.19 94 SER A C 1
ATOM 706 O O . SER A 1 94 ? -6.907 9.528 20.846 1.00 91.19 94 SER A O 1
ATOM 708 N N . LYS A 1 95 ? -6.102 9.191 18.781 1.00 94.62 95 LYS A N 1
ATOM 709 C CA . LYS A 1 95 ? -6.963 10.179 18.110 1.00 94.62 95 LYS A CA 1
ATOM 710 C C . LYS A 1 95 ? -7.684 9.570 16.924 1.00 94.62 95 LYS A C 1
ATOM 712 O O . LYS A 1 95 ? -7.144 8.718 16.229 1.00 94.62 95 LYS A O 1
ATOM 717 N N . ARG A 1 96 ? -8.899 10.052 16.669 1.00 93.81 96 ARG A N 1
ATOM 718 C CA . ARG A 1 96 ? -9.609 9.757 15.425 1.00 93.81 96 ARG A CA 1
ATOM 719 C C . ARG A 1 96 ? -9.140 10.716 14.335 1.00 93.81 96 ARG A C 1
ATOM 721 O O . ARG A 1 96 ? -9.156 11.928 14.536 1.00 93.81 96 ARG A O 1
ATOM 728 N N . GLU A 1 97 ? -8.714 10.168 13.208 1.00 93.19 97 GLU A N 1
ATOM 729 C CA . GLU A 1 97 ? -8.280 10.906 12.024 1.00 93.19 97 GLU A CA 1
ATOM 730 C C . GLU A 1 97 ? -9.244 10.596 10.869 1.00 93.19 97 GLU A C 1
ATOM 732 O O . GLU A 1 97 ? -9.733 9.473 10.740 1.00 93.19 97 GLU A O 1
ATOM 737 N N . ARG A 1 98 ? -9.563 11.600 10.047 1.00 92.75 98 ARG A N 1
ATOM 738 C CA . ARG A 1 98 ? -10.480 11.451 8.911 1.00 92.75 98 ARG A CA 1
ATOM 739 C C . ARG A 1 98 ? -9.697 11.385 7.607 1.00 92.75 98 ARG A C 1
ATOM 741 O O . ARG A 1 98 ? -8.906 12.286 7.326 1.00 92.75 98 ARG A O 1
ATOM 748 N N . PHE A 1 99 ? -9.970 10.380 6.783 1.00 92.12 99 PHE A N 1
ATOM 749 C CA . PHE A 1 99 ? -9.445 10.298 5.423 1.00 92.12 99 PHE A CA 1
ATOM 750 C C . PHE A 1 99 ? -10.180 11.296 4.527 1.00 92.12 99 PHE A C 1
ATOM 752 O O . PHE A 1 99 ? -11.262 11.023 4.022 1.00 92.12 99 PHE A O 1
ATOM 759 N N . GLY A 1 100 ? -9.616 12.496 4.365 1.00 90.12 100 GLY A N 1
ATOM 760 C CA . GLY A 1 100 ? -10.240 13.552 3.562 1.00 90.12 100 GLY A CA 1
ATOM 761 C C . GLY A 1 100 ? -10.240 13.248 2.062 1.00 90.12 100 GLY A C 1
ATOM 762 O O . GLY A 1 100 ? -11.282 13.317 1.416 1.00 90.12 100 GLY A O 1
ATOM 763 N N . ARG A 1 101 ? -9.070 12.918 1.511 1.00 89.88 101 ARG A N 1
ATOM 764 C CA . ARG A 1 101 ? -8.872 12.513 0.113 1.00 89.88 101 ARG A CA 1
ATOM 765 C C . ARG A 1 101 ? -7.882 11.361 0.071 1.00 89.88 101 ARG A C 1
ATOM 767 O O . ARG A 1 101 ? -6.880 11.406 0.788 1.00 89.88 101 ARG A O 1
ATOM 774 N N . ILE A 1 102 ? -8.164 10.364 -0.758 1.00 92.75 102 ILE A N 1
ATOM 775 C CA . ILE A 1 102 ? -7.254 9.259 -1.046 1.00 92.75 102 ILE A CA 1
ATOM 776 C C . ILE A 1 102 ? -6.786 9.449 -2.485 1.00 92.75 102 ILE A C 1
ATOM 778 O O . ILE A 1 102 ? -7.574 9.760 -3.372 1.00 92.75 102 ILE A O 1
ATOM 782 N N . VAL A 1 103 ? -5.475 9.354 -2.693 1.00 91.31 103 VAL A N 1
ATOM 783 C CA . VAL A 1 103 ? -4.860 9.621 -3.993 1.00 91.31 103 VAL A CA 1
ATOM 784 C C . VAL A 1 103 ? -3.934 8.472 -4.344 1.00 91.31 103 VAL A C 1
ATOM 786 O O . VAL A 1 103 ? -3.035 8.134 -3.570 1.00 91.31 103 VAL A O 1
ATOM 789 N N . GLN A 1 104 ? -4.119 7.915 -5.534 1.00 91.56 104 GLN A N 1
ATOM 790 C CA . GLN A 1 104 ? -3.181 7.003 -6.159 1.00 91.56 104 GLN A CA 1
ATOM 791 C C . GLN A 1 104 ? -2.180 7.798 -7.004 1.00 91.56 104 GLN A C 1
ATOM 793 O O . GLN A 1 104 ? -2.535 8.599 -7.872 1.00 91.56 104 GLN A O 1
ATOM 798 N N . MET A 1 105 ? -0.896 7.597 -6.714 1.00 91.31 105 MET A N 1
ATOM 799 C CA . MET A 1 105 ? 0.197 8.277 -7.406 1.00 91.31 105 MET A CA 1
ATOM 800 C C . MET A 1 105 ? 0.635 7.447 -8.615 1.00 91.31 105 MET A C 1
ATOM 802 O O . MET A 1 105 ? 1.104 6.321 -8.449 1.00 91.31 105 MET A O 1
ATOM 806 N N . HIS A 1 106 ? 0.527 8.020 -9.813 1.00 91.69 106 HIS A N 1
ATOM 807 C CA . HIS A 1 106 ? 1.014 7.430 -11.062 1.00 91.69 106 HIS A CA 1
ATOM 808 C C . HIS A 1 106 ? 2.364 8.038 -11.466 1.00 91.69 106 HIS A C 1
ATOM 810 O O . HIS A 1 106 ? 2.846 8.998 -10.862 1.00 91.69 106 HIS A O 1
ATOM 816 N N . SER A 1 107 ? 2.996 7.485 -12.504 1.00 91.00 107 SER A N 1
ATOM 817 C CA . SER A 1 107 ? 4.319 7.931 -12.974 1.00 91.00 107 SER A CA 1
ATOM 818 C C . SER A 1 107 ? 4.349 9.393 -13.436 1.00 91.00 107 SER A C 1
ATOM 820 O O . SER A 1 107 ? 5.372 10.058 -13.287 1.00 91.00 107 SER A O 1
ATOM 822 N N . ASN A 1 108 ? 3.243 9.898 -13.986 1.00 90.00 108 ASN A N 1
ATOM 823 C CA . ASN A 1 108 ? 3.114 11.263 -14.501 1.00 90.00 108 ASN A CA 1
ATOM 824 C C . ASN A 1 108 ? 1.830 11.984 -14.058 1.00 90.00 108 ASN A C 1
ATOM 826 O O . ASN A 1 108 ? 1.625 13.140 -14.424 1.00 90.00 108 ASN A O 1
ATOM 830 N N . SER A 1 109 ? 0.955 11.317 -13.310 1.00 89.25 109 SER A N 1
ATOM 831 C CA . SER A 1 109 ? -0.354 11.843 -12.936 1.00 89.25 109 SER A CA 1
ATOM 832 C C . SER A 1 109 ? -0.751 11.388 -11.535 1.00 89.25 109 SER A C 1
ATOM 834 O O . SER A 1 109 ? -0.023 10.677 -10.840 1.00 89.25 109 SER A O 1
ATOM 836 N N . ARG A 1 110 ? -1.903 11.871 -11.088 1.00 87.00 110 ARG A N 1
ATOM 837 C CA . ARG A 1 110 ? -2.491 11.555 -9.792 1.00 87.00 110 ARG A CA 1
ATOM 838 C C . ARG A 1 110 ? -3.963 11.275 -10.031 1.00 87.00 110 ARG A C 1
ATOM 840 O O . ARG A 1 110 ? -4.588 11.995 -10.806 1.00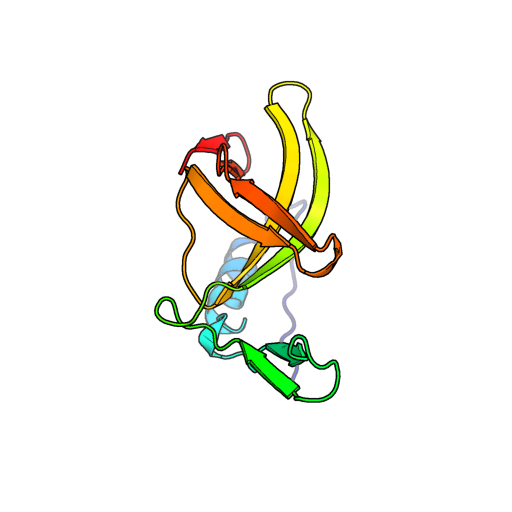 87.00 110 ARG A O 1
ATOM 847 N N . GLU A 1 111 ? -4.483 10.252 -9.379 1.00 90.25 111 GLU A N 1
ATOM 848 C CA . GLU A 1 111 ? -5.877 9.837 -9.490 1.00 90.25 111 GLU A CA 1
ATOM 849 C C . GLU A 1 111 ? -6.499 9.830 -8.097 1.00 90.25 111 GLU A C 1
ATOM 851 O O . GLU A 1 111 ? -5.925 9.268 -7.166 1.00 90.25 111 GLU A O 1
ATOM 856 N N . GLU A 1 112 ? -7.629 10.514 -7.936 1.00 86.69 112 GLU A N 1
ATOM 857 C CA . GLU A 1 112 ? -8.407 10.461 -6.696 1.00 86.69 112 GLU A CA 1
ATOM 858 C C . GLU A 1 112 ? -9.330 9.237 -6.747 1.00 86.69 112 GLU A C 1
ATOM 860 O O . GLU A 1 112 ? -9.971 9.003 -7.775 1.00 86.69 112 GLU A O 1
ATOM 865 N N . ILE A 1 113 ? -9.367 8.469 -5.653 1.00 83.88 113 ILE A N 1
ATOM 866 C CA . ILE A 1 113 ? -10.147 7.227 -5.508 1.00 83.88 113 ILE A CA 1
ATOM 867 C C . ILE A 1 113 ? -11.059 7.264 -4.282 1.00 83.88 113 ILE A C 1
ATOM 869 O O . ILE A 1 113 ? -10.710 7.963 -3.298 1.00 83.88 113 ILE A O 1
#

Radius of gyration: 18.45 Å; Cα contacts (8 Å, |Δi|>4): 150; chains: 1; bounding box: 36×43×50 Å

pLDDT: mean 92.22, std 4.19, range [74.06, 96.81]